Protein AF-K2DJF7-F1 (afdb_monomer)

Solvent-accessible surface area (backbone atoms only — not comparable to full-atom values): 4511 Å² total; per-residue (Å²): 109,72,67,46,63,59,40,64,75,42,89,95,50,85,70,80,87,78,77,94,50,88,41,65,70,54,44,52,53,54,50,51,53,51,34,45,76,70,66,73,53,55,76,72,40,76,45,79,48,76,43,34,76,62,54,94,52,85,93,44,76,79,42,80,46,82,45,72,37,119

Nearest PDB structures (foldseek):
  5wsa-assembly1_A  TM=9.470E-01  e=4.566E-04  Mycobacterium tuberculosis H37Rv
  7ueh-assembly1_E  TM=8.905E-01  e=4.566E-04  Zymomonas mobilis
  7ueh-assembly2_A  TM=8.972E-01  e=8.957E-04  Zymomonas mobilis
  8iau-assembly2_H  TM=8.554E-01  e=7.317E-04  Streptococcus pneumoniae R6
  8iau-assembly1_C  TM=8.414E-01  e=1.757E-03  Streptococcus pneumoniae R6

Foldseek 3Di:
DVVQVVCVPPPPDNDDDDDDDQDPVRVVVRVLVVCVVVVVDDAQDKDWDWAAPPPPDPPGTDDTDIDGRD

Radius of gyration: 12.61 Å; Cα contacts (8 Å, |Δi|>4): 76; chains: 1; bounding box: 28×28×29 Å

Sequence (70 aa):
ERVRSQLNLSWGIIPFILLHCDSIEELVERSVSYLKKNKIVKKKDKIVVVAGEPVGQAGNINLLELKEIK

pLDDT: mean 92.58, std 4.54, range [80.19, 98.06]

Structure (mmCIF, N/CA/C/O backbone):
data_AF-K2DJF7-F1
#
_entry.id   AF-K2DJF7-F1
#
loop_
_atom_site.group_PDB
_atom_site.id
_atom_site.type_symbol
_atom_site.label_atom_id
_atom_site.label_alt_id
_atom_site.label_comp_id
_atom_site.label_asym_id
_atom_site.label_entity_id
_atom_site.label_seq_id
_atom_site.pdbx_PDB_ins_code
_atom_site.Cartn_x
_atom_site.Cartn_y
_atom_site.Cartn_z
_atom_site.occupancy
_atom_site.B_iso_or_equiv
_atom_site.auth_seq_id
_atom_site.auth_comp_id
_atom_site.auth_asym_id
_atom_site.auth_atom_id
_atom_site.pdbx_PDB_model_num
ATOM 1 N N . GLU A 1 1 ? -0.067 -4.792 -15.460 1.00 87.25 1 GLU A N 1
ATOM 2 C CA . GLU A 1 1 ? -0.835 -6.053 -15.302 1.00 87.25 1 GLU A CA 1
ATOM 3 C C . GLU A 1 1 ? 0.025 -7.303 -15.132 1.00 87.25 1 GLU A C 1
ATOM 5 O O . GLU A 1 1 ? -0.189 -8.005 -14.153 1.00 87.25 1 GLU A O 1
ATOM 10 N N . ARG A 1 2 ? 1.016 -7.563 -16.003 1.00 95.56 2 ARG A N 1
ATOM 11 C CA . ARG A 1 2 ? 1.897 -8.752 -15.923 1.00 95.56 2 ARG A CA 1
ATOM 12 C C . ARG A 1 2 ? 2.425 -9.050 -14.510 1.00 95.56 2 ARG A C 1
ATOM 14 O O . ARG A 1 2 ? 2.253 -10.159 -14.022 1.00 95.56 2 ARG A O 1
ATOM 21 N N . VAL A 1 3 ? 3.006 -8.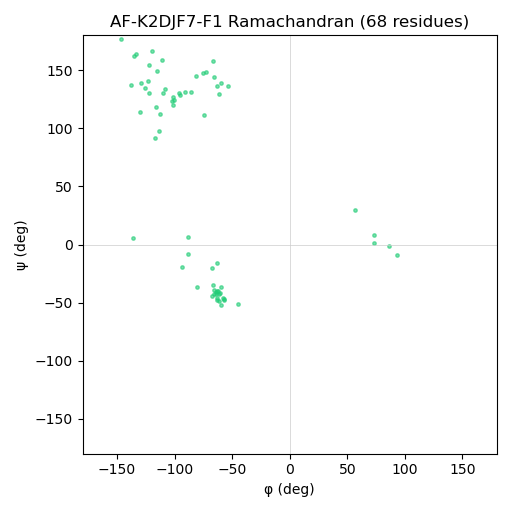047 -13.846 1.00 94.50 3 VAL A N 1
ATOM 22 C CA . VAL A 1 3 ? 3.585 -8.189 -12.494 1.00 94.50 3 VAL A CA 1
ATOM 23 C C . VAL A 1 3 ? 2.527 -8.558 -11.449 1.00 94.50 3 VAL A C 1
ATOM 25 O O . VAL A 1 3 ? 2.771 -9.429 -10.624 1.00 94.50 3 VAL A O 1
ATOM 28 N N . ARG A 1 4 ? 1.321 -7.972 -11.517 1.00 96.75 4 ARG A N 1
ATOM 29 C CA . ARG A 1 4 ? 0.208 -8.322 -10.615 1.00 96.75 4 ARG A CA 1
ATOM 30 C C . ARG A 1 4 ? -0.115 -9.814 -10.711 1.00 96.75 4 ARG A C 1
ATOM 32 O O . ARG A 1 4 ? -0.232 -10.475 -9.689 1.00 96.75 4 ARG A O 1
ATOM 39 N N . SER A 1 5 ? -0.235 -10.342 -11.929 1.00 97.19 5 SER A N 1
ATOM 40 C CA . SER A 1 5 ? -0.555 -11.759 -12.137 1.00 97.19 5 SER A CA 1
ATOM 41 C C . SER A 1 5 ? 0.568 -12.688 -11.671 1.00 97.19 5 SER A C 1
ATOM 43 O O . SER A 1 5 ? 0.280 -13.757 -11.149 1.00 97.19 5 SER A O 1
ATOM 45 N N . GLN A 1 6 ? 1.832 -12.279 -11.819 1.00 97.56 6 GLN A N 1
ATOM 46 C CA . GLN A 1 6 ? 2.979 -13.040 -11.312 1.00 97.56 6 GLN A CA 1
ATOM 47 C C . GLN A 1 6 ? 2.993 -13.097 -9.776 1.00 97.56 6 GLN A C 1
ATOM 49 O O . GLN A 1 6 ? 3.201 -14.166 -9.209 1.00 97.56 6 GLN A O 1
ATOM 54 N N . LEU A 1 7 ? 2.708 -11.975 -9.105 1.00 97.69 7 LEU A N 1
ATOM 55 C CA . LEU A 1 7 ? 2.682 -11.889 -7.640 1.00 97.69 7 LEU A CA 1
ATOM 56 C C . LEU A 1 7 ? 1.549 -12.695 -6.992 1.00 97.69 7 LEU A C 1
ATOM 58 O O . LEU A 1 7 ? 1.665 -13.051 -5.825 1.00 97.69 7 LEU A O 1
ATOM 62 N N . ASN A 1 8 ? 0.493 -13.046 -7.731 1.00 96.75 8 ASN A N 1
ATOM 63 C CA . ASN A 1 8 ? -0.566 -13.925 -7.218 1.00 96.75 8 ASN A CA 1
ATOM 64 C C . ASN A 1 8 ? -0.071 -15.344 -6.879 1.00 96.75 8 ASN A C 1
ATOM 66 O O . ASN A 1 8 ? -0.773 -16.083 -6.197 1.00 96.75 8 ASN A O 1
ATOM 70 N N . LEU A 1 9 ? 1.113 -15.740 -7.361 1.00 96.75 9 LEU A N 1
ATO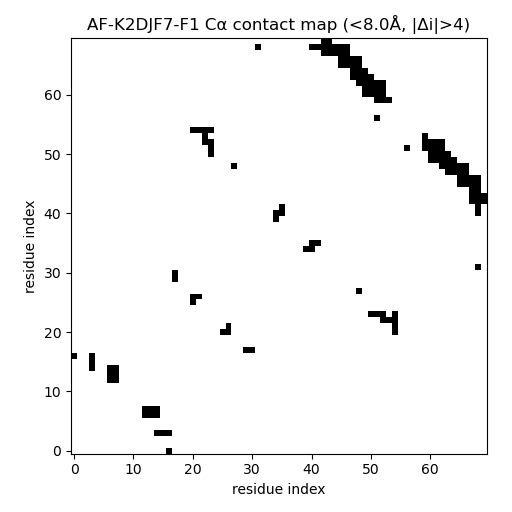M 71 C CA . LEU A 1 9 ? 1.745 -17.017 -7.019 1.00 96.75 9 LEU A CA 1
ATOM 72 C C . LEU A 1 9 ? 2.618 -16.922 -5.755 1.00 96.75 9 LEU A C 1
ATOM 74 O O . LEU A 1 9 ? 3.108 -17.939 -5.268 1.00 96.75 9 LEU A O 1
ATOM 78 N N . SER A 1 10 ? 2.838 -15.715 -5.227 1.00 97.81 10 SER A N 1
ATOM 79 C CA . SER A 1 10 ? 3.631 -15.488 -4.022 1.00 97.81 10 SER A CA 1
ATOM 80 C C . SER A 1 10 ? 2.770 -15.631 -2.768 1.00 97.81 10 SER A C 1
ATOM 82 O O . SER A 1 10 ? 1.693 -15.047 -2.653 1.00 97.81 10 SER A O 1
ATOM 84 N N . TRP A 1 11 ? 3.260 -16.408 -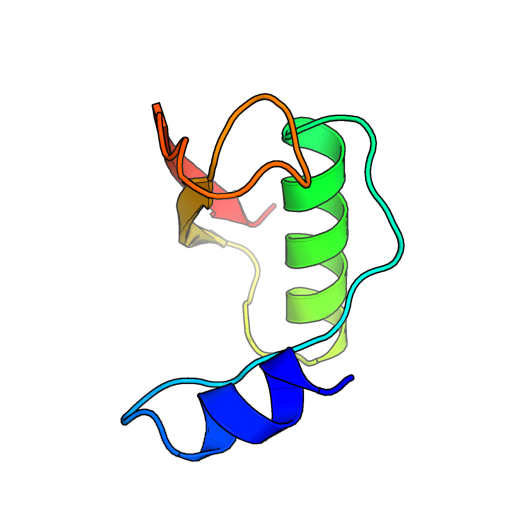1.804 1.00 98.06 11 TRP A N 1
ATOM 85 C CA . TRP A 1 11 ? 2.533 -16.692 -0.570 1.00 98.06 11 TRP A CA 1
ATOM 86 C C . TRP A 1 11 ? 2.262 -15.416 0.240 1.00 98.06 11 TRP A C 1
ATOM 88 O O . TRP A 1 11 ? 3.173 -14.634 0.504 1.00 98.06 11 TRP A O 1
ATOM 98 N N . GLY A 1 12 ? 1.002 -15.215 0.635 1.00 96.50 12 GLY A N 1
ATOM 99 C CA . GLY A 1 12 ? 0.584 -14.082 1.468 1.00 96.50 12 GLY A CA 1
ATOM 100 C C . GLY A 1 12 ? 0.543 -12.720 0.761 1.00 96.50 12 GLY A C 1
ATOM 101 O O . GLY A 1 12 ? 0.333 -11.711 1.431 1.00 96.50 12 GLY A O 1
ATOM 102 N N . ILE A 1 13 ? 0.723 -12.661 -0.565 1.00 96.50 13 ILE A N 1
ATOM 103 C CA . ILE A 1 13 ? 0.718 -11.404 -1.325 1.00 96.50 13 ILE A CA 1
ATOM 104 C C . ILE A 1 13 ? -0.662 -11.139 -1.937 1.00 96.50 13 ILE A C 1
ATOM 106 O O . ILE A 1 13 ? -1.230 -11.984 -2.622 1.00 96.50 13 ILE A O 1
ATOM 110 N N . ILE A 1 14 ? -1.179 -9.923 -1.732 1.00 95.56 14 ILE A N 1
ATOM 111 C CA . ILE A 1 14 ? -2.392 -9.413 -2.390 1.00 95.56 14 ILE A CA 1
ATOM 112 C C . ILE A 1 14 ? -1.987 -8.198 -3.238 1.00 95.56 14 ILE A C 1
ATOM 114 O O . ILE A 1 14 ? -1.940 -7.076 -2.725 1.00 95.56 14 ILE A O 1
ATOM 118 N N . PRO A 1 15 ? -1.639 -8.390 -4.524 1.00 96.19 15 PRO A N 1
ATOM 119 C CA . PRO A 1 15 ? -1.143 -7.307 -5.357 1.00 96.19 15 PRO A CA 1
ATOM 120 C C . PRO A 1 15 ? -2.294 -6.457 -5.908 1.00 96.19 15 PRO A C 1
ATOM 122 O O . PRO A 1 15 ? -3.350 -6.960 -6.293 1.00 96.19 15 PRO A O 1
ATOM 125 N N . PHE A 1 16 ? -2.063 -5.154 -6.037 1.00 95.69 16 PHE A N 1
ATOM 126 C CA . PHE A 1 16 ? -2.980 -4.222 -6.692 1.00 95.69 16 PHE A CA 1
ATOM 127 C C . PHE A 1 16 ? -2.224 -3.312 -7.662 1.00 95.69 16 PHE A C 1
ATOM 129 O O . PHE A 1 16 ? -0.997 -3.250 -7.649 1.00 95.69 16 PHE A O 1
ATOM 136 N N . ILE A 1 17 ? -2.960 -2.657 -8.561 1.00 94.31 17 ILE A N 1
ATOM 137 C CA . ILE A 1 17 ? -2.391 -1.760 -9.572 1.00 94.31 17 ILE A CA 1
ATOM 138 C C . ILE A 1 17 ? -2.752 -0.329 -9.198 1.00 94.31 17 ILE A C 1
ATOM 140 O O . ILE A 1 17 ? -3.910 -0.036 -8.902 1.00 94.31 17 ILE A O 1
ATOM 144 N N . LEU A 1 18 ? -1.756 0.547 -9.256 1.00 93.31 18 LEU A N 1
ATOM 145 C CA . LEU A 1 18 ? -1.918 1.991 -9.178 1.00 93.31 18 LEU A CA 1
ATOM 146 C C . LEU A 1 18 ? -1.599 2.621 -10.533 1.00 93.31 18 LEU A C 1
ATOM 148 O O . LEU A 1 18 ? -0.902 2.033 -11.363 1.00 93.31 18 LEU A O 1
ATOM 152 N N . LEU A 1 19 ? -2.116 3.829 -10.739 1.00 91.31 19 LEU A N 1
ATOM 153 C CA . LEU A 1 19 ? -1.646 4.714 -11.801 1.00 91.31 19 LEU A CA 1
ATOM 154 C C . LEU A 1 19 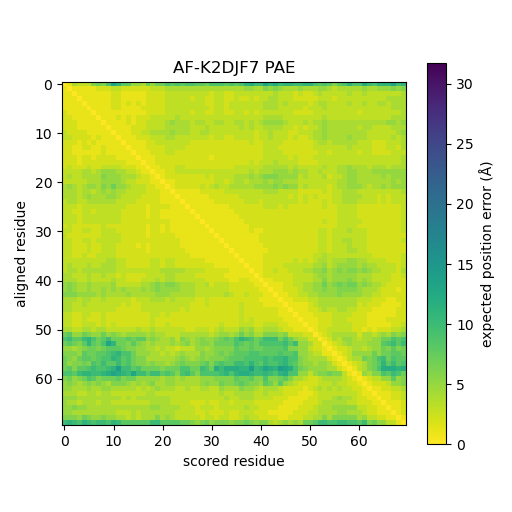? -0.204 5.148 -11.509 1.00 91.31 19 LEU A C 1
ATOM 156 O O . LEU A 1 19 ? 0.221 5.119 -10.355 1.00 91.31 19 LEU A O 1
ATOM 160 N N . HIS A 1 20 ? 0.519 5.566 -12.549 1.00 89.75 20 HIS A N 1
ATOM 161 C CA . HIS A 1 20 ? 1.884 6.076 -12.417 1.00 89.75 20 HIS A CA 1
ATOM 162 C C . HIS A 1 20 ? 1.958 7.204 -11.379 1.00 89.75 20 HIS A C 1
ATOM 164 O O . HIS A 1 20 ? 1.065 8.056 -11.354 1.00 89.75 20 HIS A O 1
ATOM 170 N N . CYS A 1 21 ? 2.984 7.166 -10.531 1.00 91.31 21 CYS A N 1
ATOM 171 C CA . CYS A 1 21 ? 3.261 8.168 -9.507 1.00 91.31 21 CYS A CA 1
ATOM 172 C C . CYS A 1 21 ? 4.662 8.719 -9.737 1.00 91.31 21 CYS A C 1
ATOM 174 O O . CYS A 1 21 ? 5.575 7.933 -10.009 1.00 91.31 21 CYS A O 1
ATOM 176 N N . ASP A 1 22 ? 4.819 10.023 -9.551 1.00 89.56 22 ASP A N 1
ATOM 177 C CA . ASP A 1 22 ? 6.093 10.710 -9.773 1.00 89.56 22 ASP A CA 1
ATOM 178 C C . ASP A 1 22 ? 6.925 10.814 -8.484 1.00 89.56 22 ASP A C 1
ATOM 180 O O . ASP A 1 22 ? 8.141 10.987 -8.539 1.00 89.56 22 ASP A O 1
ATOM 184 N N . SER A 1 23 ? 6.289 10.660 -7.314 1.00 91.38 23 SER A N 1
ATOM 185 C CA . SER A 1 23 ? 6.954 10.695 -6.008 1.00 91.38 23 SER A CA 1
ATOM 186 C C . SER A 1 23 ? 6.502 9.576 -5.068 1.00 91.38 23 SER A C 1
ATOM 188 O O . SER A 1 23 ? 5.458 8.934 -5.252 1.00 91.38 23 SER A O 1
ATOM 190 N N . ILE A 1 24 ? 7.308 9.333 -4.032 1.00 90.81 24 ILE A N 1
ATOM 191 C CA . ILE A 1 24 ? 6.989 8.366 -2.980 1.00 90.81 24 ILE A CA 1
ATOM 192 C C . ILE A 1 24 ? 5.745 8.804 -2.204 1.00 90.81 24 ILE A C 1
ATOM 194 O O . ILE A 1 24 ? 4.894 7.970 -1.898 1.00 90.81 24 ILE A O 1
ATOM 198 N N . GLU A 1 25 ? 5.605 10.091 -1.893 1.00 90.62 25 GLU A N 1
ATOM 199 C CA . GLU A 1 25 ? 4.456 10.622 -1.155 1.00 90.62 25 GLU A CA 1
ATOM 200 C C . GLU A 1 25 ? 3.153 10.313 -1.892 1.00 90.62 25 GLU A C 1
ATOM 202 O O . GLU A 1 25 ? 2.207 9.796 -1.290 1.00 90.62 25 GLU A O 1
ATOM 207 N N . GLU A 1 26 ? 3.139 10.549 -3.207 1.00 93.81 26 GLU A N 1
ATOM 208 C CA . GLU A 1 26 ? 2.000 10.243 -4.065 1.00 93.81 26 GLU A CA 1
ATOM 209 C C . GLU A 1 26 ? 1.723 8.732 -4.122 1.00 93.81 26 GLU A C 1
ATOM 211 O O . GLU A 1 26 ? 0.568 8.299 -4.027 1.00 93.81 26 GLU A O 1
ATOM 216 N N . LEU A 1 27 ? 2.773 7.909 -4.231 1.00 92.88 27 LEU A N 1
ATOM 217 C CA . LEU A 1 27 ? 2.664 6.450 -4.174 1.00 92.88 27 LEU A CA 1
ATOM 218 C C . LEU A 1 27 ? 2.004 5.995 -2.868 1.00 92.88 27 LEU A C 1
ATOM 220 O O . LEU A 1 27 ? 1.077 5.177 -2.898 1.00 92.88 27 LEU A O 1
ATOM 224 N N . VAL A 1 28 ? 2.433 6.535 -1.727 1.00 92.69 28 VAL A N 1
ATOM 225 C CA . VAL A 1 28 ? 1.881 6.181 -0.416 1.00 92.69 28 VAL A CA 1
ATOM 226 C C . VAL A 1 28 ? 0.438 6.662 -0.278 1.00 92.69 28 VAL A C 1
ATOM 228 O O . VAL A 1 28 ? -0.418 5.899 0.174 1.00 92.69 28 VAL A O 1
ATOM 231 N N . GLU A 1 29 ? 0.128 7.892 -0.681 1.00 93.75 29 GLU A N 1
ATOM 232 C CA . GLU A 1 29 ? -1.222 8.453 -0.574 1.00 93.75 29 GLU A CA 1
ATOM 233 C C . GLU A 1 29 ? -2.241 7.681 -1.425 1.00 93.75 29 GLU A C 1
ATOM 235 O O . GLU A 1 29 ? -3.314 7.295 -0.933 1.00 93.75 29 GLU A O 1
ATOM 240 N N . ARG A 1 30 ? -1.890 7.375 -2.681 1.00 95.38 30 ARG A N 1
ATOM 241 C CA . ARG A 1 30 ? -2.735 6.569 -3.572 1.00 95.38 30 ARG A CA 1
ATOM 242 C C . ARG A 1 30 ? -2.885 5.135 -3.065 1.00 95.38 30 ARG A C 1
ATOM 244 O O . ARG A 1 30 ? -3.99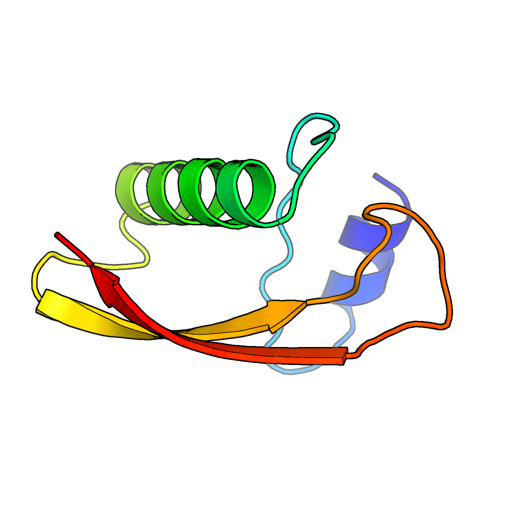6 4.599 -3.102 1.00 95.38 30 ARG A O 1
ATOM 251 N N . SER A 1 31 ? -1.817 4.539 -2.527 1.00 94.81 31 SER A N 1
ATOM 252 C CA . SER A 1 31 ? -1.868 3.211 -1.897 1.00 94.81 31 SER A CA 1
ATOM 253 C C . SER A 1 31 ? -2.846 3.189 -0.724 1.00 94.81 31 SER A C 1
ATOM 255 O O . SER A 1 31 ? -3.759 2.365 -0.691 1.00 94.81 31 SER A O 1
ATOM 257 N N . VAL A 1 32 ? -2.722 4.130 0.216 1.00 94.44 32 VAL A N 1
ATOM 258 C CA . VAL A 1 32 ? -3.612 4.219 1.385 1.00 94.44 32 VAL A CA 1
ATOM 259 C C . VAL A 1 32 ? -5.065 4.442 0.964 1.00 94.44 32 VAL A C 1
ATOM 261 O O . VAL A 1 32 ? -5.970 3.802 1.505 1.00 94.44 32 VAL A O 1
ATOM 264 N N . SER A 1 33 ? -5.303 5.304 -0.025 1.00 94.62 33 SER A N 1
ATOM 265 C CA . SER A 1 33 ? -6.646 5.561 -0.557 1.00 94.62 33 SER A CA 1
ATOM 266 C C . SER A 1 33 ?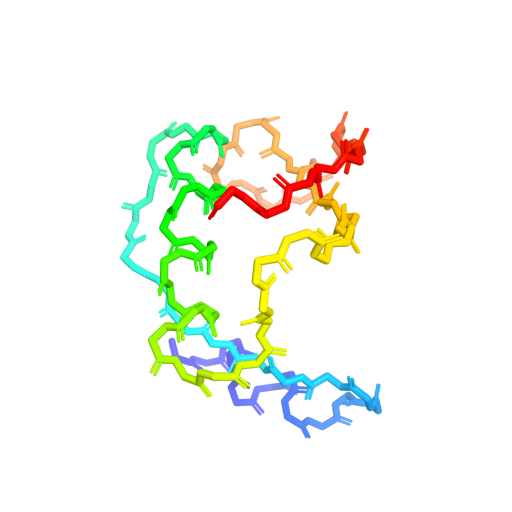 -7.273 4.301 -1.160 1.00 94.62 33 SER A C 1
ATOM 268 O O . SER A 1 33 ? -8.436 3.991 -0.882 1.00 94.62 33 SER A O 1
ATOM 270 N N . TYR A 1 34 ? -6.493 3.526 -1.920 1.00 95.94 34 TYR A N 1
ATOM 271 C CA . TYR A 1 34 ? -6.924 2.235 -2.452 1.00 95.94 34 TYR A CA 1
ATOM 272 C C . TYR A 1 34 ? -7.253 1.237 -1.332 1.00 95.94 34 TYR A C 1
ATOM 274 O O . TYR A 1 34 ? -8.325 0.626 -1.346 1.00 95.94 34 TYR A O 1
ATOM 282 N N . LEU A 1 35 ? -6.371 1.091 -0.339 1.00 95.38 35 LEU A N 1
ATOM 283 C CA . LEU A 1 35 ? -6.556 0.147 0.768 1.00 95.38 35 LEU A CA 1
ATOM 284 C C . LEU A 1 35 ? -7.804 0.476 1.604 1.00 95.38 35 LEU A C 1
ATOM 286 O O . LEU A 1 35 ? -8.557 -0.432 1.963 1.00 95.38 35 LEU A O 1
ATOM 290 N N . LYS A 1 36 ? -8.071 1.765 1.859 1.00 94.56 36 LYS A N 1
ATOM 291 C CA . LYS A 1 36 ? -9.294 2.229 2.536 1.00 94.56 36 LYS A CA 1
ATOM 292 C C . LYS A 1 36 ? -10.548 1.911 1.728 1.00 94.56 36 LYS A C 1
ATOM 294 O O . LYS A 1 36 ? -11.507 1.368 2.274 1.00 94.56 36 LYS A O 1
ATOM 299 N N . LYS A 1 37 ? -10.540 2.214 0.423 1.00 95.38 37 LYS A N 1
ATOM 300 C CA . LYS A 1 37 ? -11.681 1.960 -0.474 1.00 95.38 37 LYS A CA 1
ATOM 301 C C . LYS A 1 37 ? -12.048 0.473 -0.519 1.00 95.38 37 LYS A C 1
ATOM 303 O O . LYS A 1 37 ? -13.228 0.137 -0.547 1.00 95.38 37 LYS A O 1
ATOM 308 N N . ASN A 1 38 ? -11.045 -0.402 -0.468 1.00 95.50 38 ASN A N 1
ATOM 309 C CA . ASN A 1 38 ? -11.222 -1.855 -0.459 1.00 95.50 38 ASN A CA 1
ATOM 310 C C . ASN A 1 38 ? -11.398 -2.450 0.951 1.00 95.50 38 ASN A C 1
ATOM 312 O O . ASN A 1 38 ? -11.452 -3.668 1.088 1.00 95.50 38 ASN A O 1
ATOM 316 N N . LYS A 1 39 ? -11.510 -1.614 1.996 1.00 95.00 39 LYS A N 1
ATOM 317 C CA . LYS A 1 39 ? -11.707 -2.025 3.399 1.00 95.00 39 LYS A CA 1
ATOM 318 C C . LYS A 1 39 ? -10.620 -2.973 3.933 1.00 95.00 39 LYS A C 1
ATOM 320 O O . LYS A 1 39 ? -10.893 -3.776 4.822 1.00 95.00 39 LYS A O 1
ATOM 325 N N . ILE A 1 40 ? -9.398 -2.862 3.407 1.00 94.88 40 ILE A N 1
ATOM 326 C CA . ILE A 1 40 ? -8.237 -3.657 3.839 1.00 94.88 40 ILE A CA 1
ATOM 327 C C . ILE A 1 40 ? -7.624 -3.062 5.111 1.00 94.88 40 ILE A C 1
ATOM 329 O O . ILE A 1 40 ? -7.195 -3.798 5.991 1.00 94.88 40 ILE A O 1
ATOM 333 N N . VAL A 1 41 ? -7.622 -1.730 5.220 1.00 95.12 41 VAL A N 1
ATOM 334 C CA . VAL A 1 41 ? -7.125 -0.990 6.389 1.00 95.12 41 VAL A CA 1
ATOM 335 C C . VAL A 1 41 ? -8.219 -0.101 6.970 1.00 95.12 41 VAL A C 1
ATOM 337 O O . VAL A 1 41 ? -9.133 0.336 6.262 1.00 95.12 41 VAL A O 1
ATOM 340 N N . LYS A 1 42 ? -8.108 0.192 8.262 1.00 94.19 42 LYS A N 1
ATOM 341 C CA . LYS A 1 42 ? -9.001 1.060 9.028 1.00 94.19 42 LYS A CA 1
ATOM 342 C C . LYS A 1 42 ? -8.230 2.246 9.602 1.00 94.19 42 LYS A C 1
ATOM 344 O O . LYS A 1 42 ? -7.002 2.295 9.614 1.00 94.19 42 LYS A O 1
ATOM 349 N N . LYS A 1 43 ? -8.978 3.242 1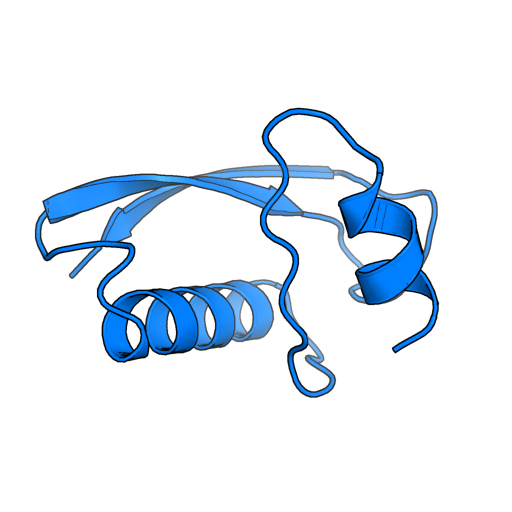0.074 1.00 94.00 43 LYS A N 1
ATOM 350 C CA . LYS A 1 43 ? -8.409 4.387 10.786 1.00 94.00 43 LYS A CA 1
ATOM 351 C C . LYS A 1 43 ? -7.666 3.905 12.038 1.00 94.00 43 LYS A C 1
ATOM 353 O O . LYS A 1 43 ? -8.203 3.069 12.761 1.00 94.00 43 LYS A O 1
ATOM 358 N N . LYS A 1 44 ? -6.500 4.498 12.308 1.00 95.00 44 LYS A N 1
ATOM 359 C CA . LYS A 1 44 ? -5.537 4.147 13.371 1.00 95.00 44 LYS A CA 1
ATOM 360 C C . LYS A 1 44 ? -4.729 2.865 13.149 1.00 95.00 44 LYS A C 1
ATOM 362 O O . LYS A 1 44 ? -3.905 2.537 14.002 1.00 95.00 44 LYS A O 1
ATOM 367 N N . ASP A 1 45 ? -4.904 2.165 12.030 1.00 96.44 45 ASP A N 1
ATOM 368 C CA . ASP A 1 45 ? -3.995 1.070 11.694 1.00 96.44 45 ASP A CA 1
ATOM 369 C C . ASP A 1 45 ? -2.594 1.625 11.420 1.00 96.44 45 ASP A C 1
ATOM 371 O O . ASP A 1 45 ? -2.431 2.713 10.859 1.00 96.44 45 ASP A O 1
ATOM 375 N N . LYS A 1 46 ? -1.572 0.866 11.812 1.00 95.56 46 LYS A N 1
ATOM 376 C CA . LYS A 1 46 ? -0.172 1.174 11.516 1.00 95.56 46 LYS A CA 1
ATOM 377 C C . LYS A 1 46 ? 0.283 0.297 10.363 1.00 95.56 46 LYS A C 1
ATOM 379 O O . LYS A 1 46 ? 0.150 -0.922 10.428 1.00 95.56 46 LYS A O 1
ATOM 384 N N . ILE A 1 47 ? 0.823 0.921 9.325 1.00 94.94 47 ILE A N 1
ATOM 385 C CA . ILE A 1 47 ? 1.378 0.238 8.160 1.00 94.94 47 ILE A CA 1
ATOM 386 C C . ILE A 1 47 ? 2.879 0.498 8.069 1.00 94.94 47 ILE A C 1
AT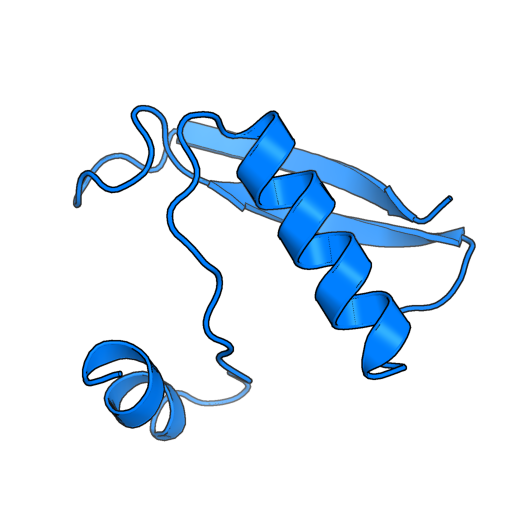OM 388 O O . ILE A 1 47 ? 3.364 1.558 8.464 1.00 94.94 47 ILE A O 1
ATOM 392 N N . VAL A 1 48 ? 3.603 -0.477 7.531 1.00 96.12 48 VAL A N 1
ATOM 393 C CA . VAL A 1 48 ? 5.006 -0.327 7.148 1.00 96.12 48 VAL A CA 1
ATOM 394 C C . VAL A 1 48 ? 5.051 -0.158 5.637 1.00 96.12 48 VAL A C 1
ATOM 396 O O . VAL A 1 48 ? 4.524 -0.990 4.899 1.00 96.12 48 VAL A O 1
ATOM 399 N N . VAL A 1 49 ? 5.651 0.934 5.186 1.00 94.06 49 VAL A N 1
ATOM 400 C CA . VAL A 1 49 ? 5.862 1.248 3.778 1.00 94.06 49 VAL A CA 1
ATOM 401 C C . VAL A 1 49 ? 7.302 0.908 3.432 1.00 94.06 49 VAL A C 1
ATOM 403 O O . VAL A 1 49 ? 8.227 1.410 4.064 1.00 94.06 49 VAL A O 1
ATOM 406 N N . VAL A 1 50 ? 7.475 0.070 2.412 1.00 93.62 50 VAL A N 1
ATOM 407 C CA . VAL A 1 50 ? 8.774 -0.232 1.805 1.00 93.62 50 VAL A CA 1
ATOM 408 C C . VAL A 1 50 ? 8.732 0.265 0.367 1.00 93.62 50 VAL A C 1
ATOM 410 O O . VAL A 1 50 ? 7.891 -0.190 -0.410 1.00 93.62 50 VAL A O 1
ATOM 413 N N . ALA A 1 51 ? 9.600 1.213 0.022 1.00 91.62 51 ALA A N 1
ATOM 414 C CA . ALA A 1 51 ? 9.613 1.840 -1.297 1.00 91.62 51 ALA A CA 1
ATOM 415 C C . ALA A 1 51 ? 11.031 2.225 -1.745 1.00 91.62 51 ALA A C 1
ATOM 417 O O . ALA A 1 51 ? 12.017 2.021 -1.033 1.00 91.62 51 ALA A O 1
ATOM 418 N N . GLY A 1 52 ? 11.116 2.749 -2.963 1.00 88.50 52 GLY A N 1
ATOM 419 C CA . GLY A 1 52 ? 12.352 3.115 -3.634 1.00 88.50 52 GLY A CA 1
ATOM 420 C C . GLY A 1 52 ? 12.236 4.444 -4.365 1.00 88.50 52 GLY A C 1
ATOM 421 O O . GLY A 1 52 ? 11.230 4.678 -5.037 1.00 88.50 52 GLY A O 1
ATOM 422 N N . GLU A 1 53 ? 13.263 5.281 -4.249 1.00 83.62 53 GLU A N 1
ATOM 423 C CA . GLU A 1 53 ? 13.448 6.500 -5.036 1.00 83.62 53 GLU A CA 1
ATOM 424 C C . GLU A 1 53 ? 14.627 6.317 -6.012 1.00 83.62 53 GLU A C 1
ATOM 426 O O . GLU A 1 53 ? 15.702 5.890 -5.577 1.00 83.62 53 GLU A O 1
ATOM 431 N N . PRO A 1 54 ? 14.477 6.625 -7.315 1.00 84.19 54 PRO A N 1
ATOM 432 C CA . PRO A 1 54 ? 13.290 7.172 -7.977 1.00 84.19 54 PRO A CA 1
ATOM 433 C C . PRO A 1 54 ? 12.176 6.133 -8.190 1.00 84.19 54 PRO A C 1
ATOM 435 O O . PRO A 1 54 ? 12.429 4.950 -8.440 1.00 84.19 54 PRO A O 1
ATOM 438 N N . VAL A 1 55 ? 10.922 6.592 -8.134 1.00 86.06 55 VAL A N 1
ATOM 439 C CA . VAL A 1 55 ? 9.746 5.733 -8.331 1.00 86.06 55 VAL A CA 1
ATOM 440 C C . VAL A 1 55 ? 9.739 5.157 -9.750 1.00 86.06 55 VAL A C 1
ATOM 442 O O . VAL A 1 55 ? 9.999 5.845 -10.732 1.00 86.06 55 VAL A O 1
ATOM 445 N N . GLY A 1 56 ? 9.437 3.863 -9.871 1.00 80.19 56 GLY A N 1
ATOM 446 C CA . GLY A 1 56 ? 9.338 3.180 -11.165 1.00 80.19 56 GLY A CA 1
ATOM 447 C C . GLY A 1 56 ? 10.661 2.641 -11.718 1.00 80.19 56 GLY A C 1
ATOM 448 O O . GLY A 1 56 ? 10.644 1.974 -12.754 1.00 80.19 56 GLY A O 1
ATOM 449 N N . GLN A 1 57 ? 11.786 2.846 -11.025 1.00 82.62 57 GLN A N 1
ATOM 450 C CA . GLN A 1 57 ? 13.064 2.231 -11.376 1.00 82.62 57 GLN A CA 1
ATOM 451 C C . GLN A 1 57 ? 13.297 0.943 -10.572 1.00 82.62 57 GLN A C 1
ATOM 453 O O . GLN A 1 57 ? 13.184 0.914 -9.349 1.00 82.62 57 GLN A O 1
ATOM 458 N N . ALA A 1 58 ? 13.618 -0.151 -11.264 1.00 80.31 58 ALA A N 1
ATOM 459 C CA . ALA A 1 58 ? 13.934 -1.420 -10.612 1.00 80.31 58 ALA A CA 1
ATOM 460 C C . ALA A 1 58 ? 15.316 -1.377 -9.933 1.00 80.31 58 ALA A C 1
ATOM 462 O O . ALA A 1 58 ? 16.236 -0.738 -10.435 1.00 80.31 58 ALA A O 1
ATOM 463 N N . GLY A 1 59 ? 15.471 -2.118 -8.831 1.00 80.19 59 GLY A N 1
ATOM 464 C CA . GLY A 1 59 ? 16.763 -2.346 -8.167 1.00 80.19 59 GLY A CA 1
ATOM 465 C C . GLY A 1 59 ? 17.114 -1.377 -7.035 1.00 80.19 59 GLY A C 1
ATOM 466 O O . GLY A 1 59 ? 18.042 -1.661 -6.288 1.00 80.19 59 GLY A O 1
ATOM 467 N N . ASN A 1 60 ? 16.346 -0.302 -6.849 1.00 82.50 60 ASN A N 1
ATOM 468 C CA . ASN A 1 60 ? 16.588 0.695 -5.808 1.00 82.50 60 ASN A CA 1
ATOM 469 C C . ASN A 1 60 ? 15.449 0.667 -4.783 1.00 82.50 60 ASN A C 1
ATOM 471 O O . ASN A 1 60 ? 14.402 1.248 -5.027 1.00 82.50 60 ASN A O 1
ATOM 475 N N . ILE A 1 61 ? 15.637 -0.021 -3.652 1.00 86.19 61 ILE A N 1
ATOM 476 C CA . ILE A 1 61 ? 14.745 0.056 -2.482 1.00 86.19 61 ILE A CA 1
ATOM 477 C C . ILE A 1 61 ? 15.529 0.721 -1.354 1.00 86.19 61 ILE A C 1
ATOM 479 O O . ILE A 1 61 ? 16.497 0.149 -0.858 1.00 86.19 61 ILE A O 1
ATOM 483 N N . ASN A 1 62 ? 15.136 1.934 -0.975 1.00 89.50 62 ASN A N 1
ATOM 484 C CA . ASN A 1 62 ? 15.881 2.777 -0.036 1.00 89.50 62 ASN A CA 1
ATOM 485 C C . ASN A 1 62 ? 14.998 3.474 1.013 1.00 89.50 62 ASN A C 1
ATOM 487 O O . ASN A 1 62 ? 15.524 4.247 1.811 1.00 89.50 62 ASN A O 1
ATOM 491 N N . LEU A 1 63 ? 13.693 3.184 1.060 1.00 89.88 63 LEU A N 1
ATOM 492 C CA . LEU A 1 63 ? 12.779 3.746 2.050 1.00 89.88 63 LEU A CA 1
ATOM 493 C C . LEU A 1 63 ? 12.086 2.658 2.873 1.00 89.88 63 LEU A C 1
ATOM 495 O O . LEU A 1 63 ? 11.469 1.743 2.326 1.00 89.88 63 LEU A O 1
ATOM 499 N N . LEU A 1 64 ? 12.128 2.833 4.195 1.00 94.00 64 LEU A N 1
ATOM 500 C CA . LEU A 1 64 ? 11.319 2.112 5.172 1.00 94.00 64 LEU A CA 1
ATOM 501 C C . LEU A 1 64 ? 10.6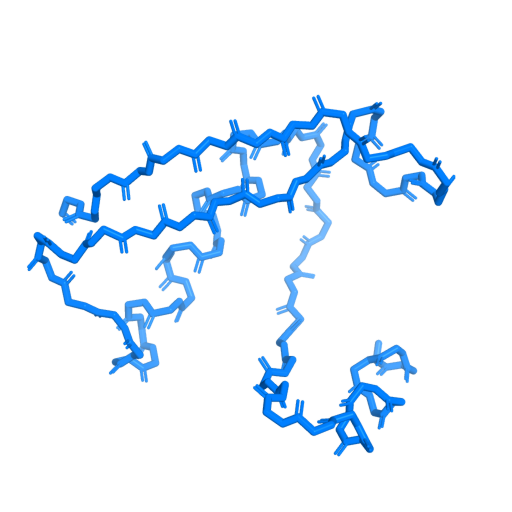65 3.132 6.112 1.00 94.00 64 LEU A C 1
ATOM 503 O O . LEU A 1 64 ? 11.359 3.797 6.879 1.00 94.00 64 LEU A O 1
ATOM 507 N N . GLU A 1 65 ? 9.341 3.248 6.068 1.00 92.62 65 GLU A N 1
ATOM 508 C CA . GLU A 1 65 ? 8.583 4.215 6.872 1.00 92.62 65 GLU A CA 1
ATOM 509 C C . GLU A 1 65 ? 7.439 3.521 7.622 1.00 92.62 65 GLU A C 1
ATOM 511 O O . GLU A 1 65 ? 6.743 2.667 7.072 1.00 92.62 65 GLU A O 1
ATOM 516 N N . LEU A 1 66 ? 7.211 3.901 8.881 1.00 95.06 66 LEU A N 1
ATOM 517 C CA . LEU A 1 66 ? 6.054 3.461 9.656 1.00 95.06 66 LEU A CA 1
ATOM 518 C C . LEU A 1 66 ? 5.013 4.583 9.669 1.00 95.06 66 LEU A C 1
ATOM 520 O O . LEU A 1 66 ? 5.280 5.677 10.161 1.00 95.06 66 LEU A O 1
ATOM 524 N N . LYS A 1 67 ? 3.816 4.305 9.145 1.00 93.31 67 LYS A N 1
ATOM 525 C CA . LYS A 1 67 ? 2.764 5.306 8.942 1.00 93.31 67 LYS A CA 1
ATOM 526 C C . LYS A 1 67 ? 1.459 4.891 9.603 1.00 93.31 67 LYS A C 1
ATOM 528 O O . LYS A 1 67 ? 1.005 3.759 9.455 1.00 93.31 67 LYS A O 1
ATOM 533 N N . GLU A 1 68 ? 0.828 5.825 10.307 1.00 95.12 68 GLU A N 1
ATOM 534 C CA . GLU A 1 68 ? -0.513 5.635 10.861 1.00 95.12 68 GLU A CA 1
ATOM 535 C C . GLU A 1 68 ? -1.582 6.110 9.866 1.00 95.12 68 GLU A C 1
ATOM 537 O O . GLU A 1 68 ? -1.510 7.215 9.315 1.00 95.12 68 GLU A O 1
ATOM 542 N N . ILE A 1 69 ? -2.591 5.271 9.634 1.00 93.12 69 ILE A N 1
ATOM 543 C CA . ILE A 1 69 ? -3.712 5.574 8.749 1.00 93.12 69 ILE A CA 1
ATOM 544 C C . ILE A 1 69 ? -4.661 6.570 9.429 1.00 93.12 69 ILE A C 1
ATOM 546 O O . ILE A 1 69 ? -5.362 6.230 10.385 1.00 93.12 69 ILE A O 1
ATOM 550 N N . LYS A 1 70 ? -4.717 7.795 8.897 1.00 85.50 70 LYS A N 1
ATOM 551 C CA . LYS A 1 70 ? -5.630 8.860 9.356 1.00 85.50 70 LYS A CA 1
ATOM 552 C C . LYS A 1 70 ? -7.080 8.650 8.934 1.00 85.50 70 LYS A C 1
ATOM 554 O O . LYS A 1 70 ? -7.296 8.086 7.838 1.00 85.50 70 LYS A O 1
#

Mean predicted aligned error: 3.37 Å

Secondary structure (DSSP, 8-state):
-HHHHHHTTSTT---------SSHHHHHHHHHHHHHHTTSS-TT-EEEEEE-SSTT-TT---EEEEEE--